Protein AF-A0A2M8IT74-F1 (afdb_monomer)

Solvent-accessible surface area (backbone atoms only — not comparable to full-atom values): 8513 Å² total; per-residue (Å²): 138,69,64,46,80,42,55,35,84,92,38,85,61,32,10,36,32,32,41,42,32,54,56,82,72,62,71,84,62,51,35,42,40,29,45,29,37,65,81,80,70,25,14,42,37,83,72,78,50,96,88,43,73,73,71,26,45,36,84,62,87,36,73,45,70,81,30,58,55,42,78,56,98,72,26,34,31,34,67,47,45,48,81,54,40,52,76,59,55,70,61,38,51,30,36,41,28,48,68,87,46,76,35,79,39,65,38,56,77,79,52,44,40,41,67,68,74,76,68,91,78,81,80,77,80,78,79,74,81,74,82,79,79,80,79,81,80,84,79,86,132

Organism: NCBI:txid2029104

Structure (mmCIF, N/CA/C/O backbone):
data_AF-A0A2M8IT74-F1
#
_entry.id   AF-A0A2M8IT74-F1
#
loop_
_atom_site.group_PDB
_atom_site.id
_atom_site.type_symbol
_atom_site.label_atom_id
_atom_site.label_alt_id
_atom_site.label_comp_id
_atom_site.label_asym_id
_atom_site.label_entity_id
_atom_site.label_seq_id
_atom_site.pdbx_PDB_ins_code
_atom_site.Cartn_x
_atom_site.Cartn_y
_atom_site.Cartn_z
_atom_site.occupancy
_atom_site.B_iso_or_equiv
_atom_site.auth_seq_id
_atom_site.auth_comp_id
_atom_site.auth_asym_id
_atom_site.auth_atom_id
_atom_site.pdbx_PDB_model_num
ATOM 1 N N . MET A 1 1 ? -3.496 -6.102 15.704 1.00 64.31 1 MET A N 1
ATOM 2 C CA . MET A 1 1 ? -4.291 -5.617 14.559 1.00 64.31 1 MET A CA 1
ATOM 3 C C . MET A 1 1 ? -3.408 -5.754 13.342 1.00 64.31 1 MET A C 1
ATOM 5 O O . MET A 1 1 ? -2.280 -5.276 13.395 1.00 64.31 1 MET A O 1
ATOM 9 N N . THR A 1 2 ? -3.867 -6.474 12.328 1.00 87.44 2 THR A N 1
ATOM 10 C CA . THR A 1 2 ? -3.060 -6.839 11.159 1.00 87.44 2 THR A CA 1
ATOM 11 C C . THR A 1 2 ? -3.677 -6.185 9.935 1.00 87.44 2 THR A C 1
ATOM 13 O O . THR A 1 2 ? -4.900 -6.126 9.848 1.00 87.44 2 THR A O 1
ATOM 16 N N . LEU A 1 3 ? -2.837 -5.677 9.039 1.00 94.50 3 LEU A N 1
ATOM 17 C CA . LEU A 1 3 ? -3.243 -5.225 7.715 1.00 94.50 3 LEU A CA 1
ATOM 18 C C . LEU A 1 3 ? -2.949 -6.359 6.735 1.00 94.50 3 LEU A C 1
ATOM 20 O O . LEU A 1 3 ? -1.832 -6.882 6.743 1.00 94.50 3 LEU A O 1
ATOM 24 N N . VAL A 1 4 ? -3.936 -6.739 5.929 1.00 96.44 4 VAL A N 1
ATOM 25 C CA . VAL A 1 4 ? -3.780 -7.761 4.885 1.00 96.44 4 VAL A CA 1
ATOM 26 C C . VAL A 1 4 ? -3.806 -7.071 3.526 1.00 96.44 4 VAL A C 1
ATOM 28 O O . VAL A 1 4 ? -4.525 -6.092 3.333 1.00 96.44 4 VAL A O 1
ATOM 31 N N . VAL A 1 5 ? -2.965 -7.527 2.600 1.00 97.44 5 VAL A N 1
ATOM 32 C CA . VAL A 1 5 ? -2.881 -6.978 1.244 1.00 97.44 5 VAL A CA 1
ATOM 33 C C . VAL A 1 5 ? -3.415 -8.024 0.275 1.00 97.44 5 VAL A C 1
ATOM 35 O O . VAL A 1 5 ? -2.994 -9.175 0.335 1.00 97.44 5 VAL A O 1
ATOM 38 N N . HIS A 1 6 ? -4.319 -7.615 -0.613 1.00 96.62 6 HIS A N 1
ATOM 39 C CA . HIS A 1 6 ? -4.918 -8.472 -1.635 1.00 96.62 6 HIS A CA 1
ATOM 40 C C . HIS A 1 6 ? -4.687 -7.887 -3.029 1.00 96.62 6 HIS A C 1
ATOM 42 O O . HIS A 1 6 ? -4.777 -6.665 -3.189 1.00 96.62 6 HIS A O 1
ATOM 48 N N . PRO A 1 7 ? -4.454 -8.710 -4.062 1.00 95.44 7 PRO A N 1
ATOM 49 C CA . PRO A 1 7 ? -4.455 -8.228 -5.437 1.00 95.44 7 PRO A CA 1
ATOM 50 C C . PRO A 1 7 ? -5.856 -7.768 -5.846 1.00 95.44 7 PRO A C 1
ATOM 52 O O . PRO A 1 7 ? -6.864 -8.280 -5.358 1.00 95.44 7 PRO A O 1
ATOM 55 N N . ASP A 1 8 ? -5.935 -6.807 -6.766 1.00 94.31 8 ASP A N 1
ATOM 56 C CA . ASP A 1 8 ? -7.213 -6.429 -7.367 1.00 94.31 8 ASP A CA 1
ATOM 57 C C . ASP A 1 8 ? -7.565 -7.370 -8.539 1.00 94.31 8 ASP A C 1
ATOM 59 O O . ASP A 1 8 ? -6.933 -7.288 -9.598 1.00 94.31 8 ASP A O 1
ATOM 63 N N . PRO A 1 9 ? -8.595 -8.231 -8.415 1.00 90.50 9 PRO A N 1
ATOM 64 C CA . PRO A 1 9 ? -8.969 -9.171 -9.471 1.00 90.50 9 PRO A CA 1
ATOM 65 C C . PRO A 1 9 ? -9.507 -8.486 -10.736 1.00 90.50 9 PRO A C 1
ATOM 67 O O . PRO A 1 9 ? -9.557 -9.117 -11.791 1.00 90.50 9 PRO A O 1
ATOM 70 N N . GLN A 1 10 ? -9.923 -7.215 -10.657 1.00 91.50 10 GLN A N 1
ATOM 71 C CA . GLN A 1 10 ? -10.345 -6.441 -11.829 1.00 91.50 10 GLN A CA 1
ATOM 72 C C . GLN A 1 10 ? -9.157 -5.942 -12.662 1.00 91.50 10 GLN A C 1
ATOM 74 O O . GLN A 1 10 ? -9.341 -5.510 -13.798 1.00 91.50 10 GLN A O 1
ATOM 79 N N . GLU A 1 11 ? -7.937 -6.024 -12.128 1.00 89.06 11 GLU A N 1
ATOM 80 C CA . GLU A 1 11 ? -6.714 -5.538 -12.764 1.00 89.06 11 GLU A CA 1
ATOM 81 C C . GLU A 1 11 ? -5.695 -6.681 -12.902 1.00 89.06 11 GLU A C 1
ATOM 83 O O . GLU A 1 11 ? -4.628 -6.646 -12.287 1.00 89.06 11 GLU A O 1
ATOM 88 N N . PRO A 1 12 ? -5.964 -7.692 -13.753 1.00 85.25 12 PRO A N 1
ATOM 89 C CA . PRO A 1 12 ? -5.092 -8.864 -13.903 1.00 85.25 12 PRO A CA 1
ATOM 90 C C . PRO A 1 12 ? -3.700 -8.521 -14.454 1.00 85.25 12 PRO A C 1
ATOM 92 O O . PRO A 1 12 ? -2.773 -9.317 -14.350 1.00 85.25 12 PRO A O 1
ATOM 95 N N . ALA A 1 13 ? -3.538 -7.333 -15.045 1.00 85.94 13 ALA A N 1
ATOM 96 C CA . ALA A 1 13 ? -2.245 -6.808 -15.477 1.00 85.94 13 ALA A CA 1
ATOM 97 C C . ALA A 1 13 ? -1.398 -6.232 -14.321 1.00 85.94 13 ALA A C 1
ATOM 99 O O . ALA A 1 13 ? -0.273 -5.793 -14.565 1.00 85.94 13 ALA A O 1
ATOM 100 N N . GLY A 1 14 ? -1.934 -6.191 -13.097 1.00 90.50 14 GLY A N 1
ATOM 101 C CA . GLY A 1 14 ? -1.273 -5.695 -11.896 1.00 90.50 14 GLY A CA 1
ATOM 102 C C . GLY A 1 14 ? -1.364 -4.179 -11.685 1.00 90.50 14 GLY A C 1
ATOM 103 O O . GLY A 1 14 ? -1.984 -3.414 -12.445 1.00 90.50 14 GLY A O 1
ATOM 104 N N . GLY A 1 15 ? -0.693 -3.734 -10.624 1.00 91.38 15 GLY A N 1
ATOM 105 C CA . GLY A 1 15 ? -0.588 -2.330 -10.223 1.00 91.38 15 GLY A CA 1
ATOM 106 C C . GLY A 1 15 ? -1.720 -1.826 -9.341 1.00 91.38 15 GLY A C 1
ATOM 107 O O . GLY A 1 15 ? -1.739 -0.645 -9.032 1.00 91.38 15 GLY A O 1
ATOM 108 N N . PHE A 1 16 ? -2.654 -2.677 -8.939 1.00 95.75 16 PHE A N 1
ATOM 109 C CA . PHE A 1 16 ? -3.697 -2.318 -7.987 1.00 95.75 16 PHE A CA 1
ATOM 110 C C . PHE A 1 16 ? -3.793 -3.391 -6.915 1.00 95.75 16 PHE A C 1
ATOM 112 O O . PHE A 1 16 ? -3.605 -4.577 -7.190 1.00 95.75 16 PHE A O 1
ATOM 119 N N . ALA A 1 17 ? -4.077 -2.952 -5.697 1.00 97.12 17 ALA A N 1
ATOM 120 C CA . ALA A 1 17 ? -4.227 -3.825 -4.549 1.00 97.12 17 ALA A CA 1
ATOM 121 C C . ALA A 1 17 ? -5.269 -3.255 -3.593 1.00 97.12 17 ALA A C 1
ATOM 123 O O . ALA A 1 17 ? -5.555 -2.053 -3.598 1.00 97.12 17 ALA A O 1
ATOM 124 N N . PHE A 1 18 ? -5.804 -4.116 -2.744 1.00 97.44 18 PHE A N 1
ATOM 125 C CA . PHE A 1 18 ? -6.618 -3.732 -1.612 1.00 97.44 18 PHE A CA 1
ATOM 126 C C . PHE A 1 18 ? -5.852 -3.922 -0.309 1.00 97.44 18 PHE A C 1
ATOM 128 O O . PHE A 1 18 ? -5.171 -4.925 -0.118 1.00 97.44 18 PHE A O 1
ATOM 135 N N . LEU A 1 19 ? -6.000 -2.956 0.590 1.00 97.44 19 LEU A N 1
ATOM 136 C CA . LEU A 1 19 ? -5.602 -3.061 1.986 1.00 97.44 19 LEU A CA 1
ATOM 137 C C . LEU A 1 19 ? -6.860 -3.385 2.791 1.00 97.44 19 LEU A C 1
ATOM 139 O O . LEU A 1 19 ? -7.770 -2.557 2.838 1.00 97.44 19 LEU A O 1
ATOM 143 N N . GLU A 1 20 ? -6.909 -4.567 3.392 1.00 97.00 20 GLU A N 1
ATOM 144 C CA . GLU A 1 20 ? -7.964 -4.990 4.312 1.00 97.00 20 GLU A CA 1
ATOM 145 C C . GLU A 1 20 ? -7.540 -4.660 5.749 1.00 97.00 20 GLU A C 1
ATOM 147 O O . GLU A 1 20 ? -6.455 -5.042 6.209 1.00 97.00 20 GLU A O 1
ATOM 152 N N . LEU A 1 21 ? -8.407 -3.942 6.461 1.00 95.75 21 LEU A N 1
ATOM 153 C CA . LEU A 1 21 ? -8.276 -3.634 7.878 1.00 95.75 21 LEU A CA 1
ATOM 154 C C . LEU A 1 21 ? -9.507 -4.145 8.647 1.00 95.75 21 LEU A C 1
ATOM 156 O O . LEU A 1 21 ? -10.606 -4.168 8.091 1.00 95.75 21 LEU A O 1
ATOM 160 N N . PRO A 1 22 ? -9.366 -4.502 9.939 1.00 93.44 22 PRO A N 1
ATOM 161 C CA . PRO A 1 22 ? -10.505 -4.882 10.776 1.00 93.44 22 PRO A CA 1
ATOM 162 C C . PRO A 1 22 ? -11.612 -3.819 10.792 1.00 93.44 22 PRO A C 1
ATOM 164 O O . PRO A 1 22 ? -11.301 -2.628 10.719 1.00 93.44 22 PRO A O 1
ATOM 167 N N . ASP A 1 23 ? -12.873 -4.231 10.961 1.00 91.81 23 ASP A N 1
ATOM 168 C CA . ASP A 1 23 ? -14.020 -3.314 11.072 1.00 91.81 23 ASP A CA 1
ATOM 169 C C . ASP A 1 23 ? -13.763 -2.150 12.040 1.00 91.81 23 ASP A C 1
ATOM 171 O O . ASP A 1 23 ? -13.261 -2.340 13.155 1.00 91.81 23 ASP A O 1
ATOM 175 N N . GLY A 1 24 ? -14.116 -0.939 11.612 1.00 90.19 24 GLY A N 1
ATOM 176 C CA . GLY A 1 24 ? -13.996 0.266 12.429 1.00 90.19 24 GLY A CA 1
ATOM 177 C C . GLY A 1 24 ? -12.559 0.753 12.634 1.00 90.19 24 GLY A C 1
ATOM 178 O O . GLY A 1 24 ? -12.335 1.637 13.466 1.00 90.19 24 GLY A O 1
ATOM 179 N N . SER A 1 25 ? -11.587 0.219 11.886 1.00 92.00 25 SER A N 1
ATOM 180 C CA . SER A 1 25 ? -10.208 0.720 11.894 1.00 92.00 25 SER A CA 1
ATOM 181 C C . SER A 1 25 ? -10.103 2.111 11.272 1.00 92.00 25 SER A C 1
ATOM 183 O O . SER A 1 25 ? -9.226 2.883 11.662 1.00 92.00 25 SER A O 1
ATOM 185 N N . LEU A 1 26 ? -10.979 2.445 10.317 1.00 93.25 26 LEU A N 1
ATOM 186 C CA . LEU A 1 26 ? -10.944 3.708 9.586 1.00 93.25 26 LEU A CA 1
ATOM 187 C C . LEU A 1 26 ? -12.207 4.550 9.803 1.00 93.25 26 LEU A C 1
ATOM 189 O O . LEU A 1 26 ? -13.346 4.090 9.700 1.00 93.25 26 LEU A O 1
ATOM 193 N N . GLN A 1 27 ? -11.990 5.844 10.042 1.00 91.50 27 GLN A N 1
ATOM 194 C CA . GLN A 1 27 ? -13.049 6.833 10.240 1.00 91.50 27 GLN A CA 1
ATOM 195 C C . GLN A 1 27 ? -13.340 7.604 8.944 1.00 91.50 27 GLN A C 1
ATOM 197 O O . GLN A 1 27 ? -12.440 7.862 8.148 1.00 91.50 27 GLN A O 1
ATOM 202 N N . GLY A 1 28 ? -14.597 8.016 8.750 1.00 92.56 28 GLY A N 1
ATOM 203 C CA . GLY A 1 28 ? -15.022 8.812 7.590 1.00 92.56 28 GLY A CA 1
ATOM 204 C C . GLY A 1 28 ? -15.165 8.008 6.292 1.00 92.56 28 GLY A C 1
ATOM 205 O O . GLY A 1 28 ? -15.304 6.787 6.319 1.00 92.56 28 GLY A O 1
ATOM 206 N N 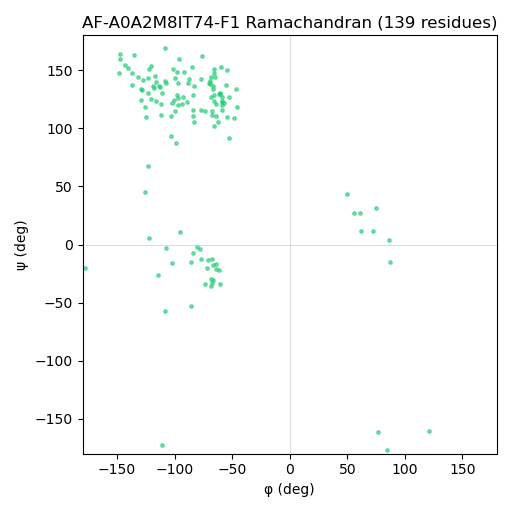. ASP A 1 29 ? -15.168 8.694 5.148 1.00 94.94 29 ASP A N 1
ATOM 207 C CA . ASP A 1 29 ? -15.366 8.077 3.821 1.00 94.94 29 ASP A CA 1
ATOM 208 C C . ASP A 1 29 ? -14.067 7.901 3.027 1.00 94.94 29 ASP A C 1
ATOM 210 O O . ASP A 1 29 ? -14.019 7.160 2.041 1.00 94.94 29 ASP A O 1
ATOM 214 N N . THR A 1 30 ? -13.007 8.592 3.447 1.00 97.38 30 THR A N 1
ATOM 215 C CA . THR A 1 30 ? -11.712 8.587 2.772 1.00 97.38 30 THR A CA 1
ATOM 216 C C . THR A 1 30 ? -10.552 8.569 3.755 1.00 97.38 30 THR A C 1
ATOM 218 O O . THR A 1 30 ? -10.655 9.141 4.836 1.00 97.38 30 THR A O 1
ATOM 221 N N . THR A 1 31 ? -9.423 7.999 3.342 1.00 97.25 31 THR A N 1
ATOM 222 C CA . THR A 1 31 ? -8.185 7.929 4.127 1.00 97.25 31 THR A CA 1
ATOM 223 C C . THR A 1 31 ? -6.959 8.277 3.285 1.00 97.25 31 THR A C 1
ATOM 225 O O . THR A 1 31 ? -6.999 8.226 2.057 1.00 97.25 31 THR A O 1
ATOM 228 N N . THR A 1 32 ? -5.846 8.587 3.943 1.00 97.81 32 THR A N 1
ATOM 229 C CA . THR A 1 32 ? -4.518 8.606 3.324 1.00 97.81 32 THR A CA 1
ATOM 230 C C . THR A 1 32 ? -3.773 7.295 3.563 1.00 97.81 32 THR A C 1
ATOM 232 O O . THR A 1 32 ? -4.103 6.535 4.484 1.00 97.81 32 THR A O 1
ATOM 235 N N . VAL A 1 33 ? -2.777 7.035 2.714 1.00 98.06 33 VAL A N 1
ATOM 236 C CA . VAL A 1 33 ? -1.841 5.909 2.825 1.00 98.06 33 VAL A CA 1
ATOM 237 C C . VAL A 1 33 ? -0.411 6.434 2.719 1.00 98.06 33 VAL A C 1
ATOM 239 O O . VAL A 1 33 ? -0.111 7.207 1.819 1.00 98.06 33 VAL A O 1
ATOM 242 N N . ALA A 1 34 ? 0.491 6.005 3.595 1.00 97.88 34 ALA A N 1
ATOM 243 C CA . ALA A 1 34 ? 1.925 6.264 3.475 1.00 97.88 34 ALA A CA 1
ATOM 244 C C . ALA A 1 34 ? 2.700 4.949 3.570 1.00 97.88 34 ALA A C 1
ATOM 246 O O . ALA A 1 34 ? 2.349 4.080 4.366 1.00 97.88 34 ALA A O 1
ATOM 247 N N . VAL A 1 35 ? 3.759 4.800 2.776 1.00 97.56 35 VAL A N 1
ATOM 248 C CA . VAL A 1 35 ? 4.549 3.563 2.709 1.00 97.56 35 VAL A CA 1
ATOM 249 C C . VAL A 1 35 ? 5.988 3.861 3.091 1.00 97.56 35 VAL A C 1
ATOM 251 O O . VAL A 1 35 ? 6.615 4.741 2.507 1.00 97.56 35 VAL A O 1
ATOM 254 N N . PHE A 1 36 ? 6.500 3.127 4.070 1.00 97.62 36 PHE A N 1
ATOM 255 C CA . PHE A 1 36 ? 7.882 3.194 4.520 1.00 97.62 36 PHE A CA 1
ATOM 256 C C . PHE A 1 36 ? 8.567 1.855 4.256 1.00 97.62 36 PHE A C 1
ATOM 258 O O . PHE A 1 36 ? 8.098 0.818 4.725 1.00 97.62 36 PHE A O 1
ATOM 265 N N . ASP A 1 37 ? 9.667 1.884 3.514 1.00 96.12 37 ASP A N 1
ATOM 266 C CA . ASP A 1 37 ? 10.561 0.746 3.332 1.00 96.12 37 ASP A CA 1
ATOM 267 C C . ASP A 1 37 ? 11.360 0.538 4.621 1.00 96.12 37 ASP A C 1
ATOM 269 O O . ASP A 1 37 ? 12.143 1.400 5.028 1.00 96.12 37 ASP A O 1
ATOM 273 N N . ALA A 1 38 ? 11.134 -0.597 5.286 1.00 94.88 38 ALA A N 1
ATOM 274 C CA . ALA A 1 38 ? 11.783 -0.897 6.554 1.00 94.88 38 ALA A CA 1
ATOM 275 C C . ALA A 1 38 ? 13.273 -1.230 6.387 1.00 94.88 38 ALA A C 1
ATOM 277 O O . ALA A 1 38 ? 14.010 -1.147 7.366 1.00 94.88 38 ALA A O 1
ATOM 278 N N . TYR A 1 39 ? 13.709 -1.612 5.182 1.00 91.62 39 TYR A N 1
ATOM 279 C CA . TYR A 1 39 ? 15.106 -1.921 4.895 1.00 91.62 39 TYR A CA 1
ATOM 280 C C . TYR A 1 39 ? 15.896 -0.663 4.527 1.00 91.62 39 TYR A C 1
ATOM 282 O O . TYR A 1 39 ? 16.921 -0.378 5.139 1.00 91.62 39 TYR A O 1
ATOM 290 N N . GLY A 1 40 ? 15.414 0.105 3.548 1.00 91.25 40 GLY A N 1
ATOM 291 C CA . GLY A 1 40 ? 16.056 1.342 3.101 1.00 91.25 40 GLY A CA 1
ATOM 292 C C . GLY A 1 40 ? 15.779 2.564 3.980 1.00 91.25 40 GLY A C 1
ATOM 293 O O . GLY A 1 40 ? 16.270 3.646 3.666 1.00 91.25 40 GLY A O 1
ATOM 294 N N . GLU A 1 41 ? 14.969 2.412 5.031 1.00 95.56 41 GLU A N 1
ATOM 295 C CA . GLU A 1 41 ? 14.563 3.457 5.983 1.00 95.56 41 GLU A CA 1
ATOM 296 C C . GLU A 1 41 ? 14.051 4.742 5.313 1.00 95.56 41 GLU A C 1
ATOM 298 O O . GLU A 1 41 ? 14.374 5.869 5.698 1.00 95.56 41 GLU A O 1
ATOM 303 N N . ARG A 1 42 ? 13.231 4.566 4.277 1.00 95.88 42 ARG A N 1
ATOM 304 C CA . ARG A 1 42 ? 12.804 5.635 3.371 1.00 95.88 42 ARG A CA 1
ATOM 305 C C . ARG A 1 42 ? 11.322 5.543 3.054 1.00 95.88 42 ARG A C 1
ATOM 307 O O . ARG A 1 42 ? 10.738 4.465 2.990 1.00 95.88 42 ARG A O 1
ATOM 314 N N . TRP A 1 43 ? 10.702 6.695 2.854 1.00 96.75 43 TRP A N 1
ATOM 315 C CA . TRP A 1 43 ? 9.302 6.815 2.479 1.00 96.75 43 TRP A CA 1
ATOM 316 C C . TRP A 1 43 ? 9.147 6.783 0.971 1.00 96.75 43 TRP A C 1
ATOM 318 O O . TRP A 1 43 ? 9.912 7.417 0.243 1.00 96.75 43 TRP A O 1
ATOM 328 N N . LEU A 1 44 ? 8.128 6.075 0.502 1.00 94.50 44 LEU A N 1
ATOM 329 C CA . LEU A 1 44 ? 7.730 6.141 -0.890 1.00 94.50 44 LEU A CA 1
ATOM 330 C C . LEU A 1 44 ? 7.181 7.537 -1.172 1.00 94.50 44 LEU A C 1
ATOM 332 O O . LEU A 1 44 ? 6.358 8.049 -0.415 1.00 94.50 44 LEU A O 1
ATOM 336 N N . ARG A 1 45 ? 7.616 8.142 -2.273 1.00 92.56 45 ARG A N 1
ATOM 337 C CA . ARG A 1 45 ? 7.155 9.461 -2.711 1.00 92.56 45 ARG A CA 1
ATOM 338 C C . ARG A 1 45 ? 6.257 9.362 -3.934 1.00 92.56 45 ARG A C 1
ATOM 340 O O . ARG A 1 45 ? 6.224 8.342 -4.619 1.00 92.56 45 ARG A O 1
ATOM 347 N N . GLN A 1 46 ? 5.602 10.467 -4.281 1.00 86.19 46 GLN A N 1
ATOM 348 C CA . GLN A 1 46 ? 4.948 10.587 -5.581 1.00 86.19 46 GLN A CA 1
ATOM 349 C C . GLN A 1 46 ? 5.968 10.405 -6.710 1.00 86.19 46 GLN A C 1
ATOM 351 O O . GLN A 1 46 ? 6.921 11.173 -6.795 1.00 86.19 46 GLN A O 1
ATOM 356 N N . ALA A 1 47 ? 5.762 9.407 -7.570 1.00 75.75 47 ALA A N 1
ATOM 357 C CA . ALA A 1 47 ? 6.736 9.030 -8.589 1.00 75.75 47 ALA A CA 1
ATOM 358 C C . ALA A 1 47 ? 7.193 10.219 -9.455 1.00 75.75 47 ALA A C 1
ATOM 360 O O . ALA A 1 47 ? 6.368 10.910 -10.055 1.00 75.75 47 ALA A O 1
ATOM 361 N N . VAL A 1 48 ? 8.511 10.426 -9.548 1.00 67.38 48 VAL A N 1
ATOM 362 C CA . VAL A 1 48 ? 9.111 11.559 -10.286 1.00 67.38 48 VAL A CA 1
ATOM 363 C C . VAL A 1 48 ? 9.912 11.090 -11.499 1.00 67.38 48 VAL A C 1
ATOM 365 O O . VAL A 1 48 ? 10.009 11.809 -12.492 1.00 67.38 48 VAL A O 1
ATOM 368 N N . ALA A 1 49 ? 10.427 9.858 -11.470 1.00 61.91 49 ALA A N 1
ATOM 369 C CA . ALA A 1 49 ? 11.156 9.255 -12.579 1.00 61.91 49 ALA A CA 1
ATOM 370 C C . ALA A 1 49 ? 10.500 7.939 -13.008 1.00 61.91 49 ALA A C 1
ATOM 372 O O . ALA A 1 49 ? 10.234 7.056 -12.193 1.00 61.91 49 ALA A O 1
ATOM 373 N N . ARG A 1 50 ? 10.258 7.787 -14.318 1.00 61.88 50 ARG A N 1
ATOM 374 C CA . ARG A 1 50 ? 9.623 6.576 -14.860 1.00 61.88 50 ARG A CA 1
ATOM 375 C C . ARG A 1 50 ? 10.501 5.334 -14.714 1.00 61.88 50 ARG A C 1
ATOM 377 O O . ARG A 1 50 ? 9.945 4.254 -14.576 1.00 61.88 50 ARG A O 1
ATOM 384 N N . ASN A 1 51 ? 11.828 5.451 -14.732 1.00 64.19 51 ASN A N 1
ATOM 385 C CA . ASN A 1 51 ? 12.723 4.294 -14.901 1.00 64.19 51 ASN A CA 1
ATOM 386 C C . ASN A 1 51 ? 13.731 4.081 -13.768 1.00 64.19 51 ASN A C 1
ATOM 388 O O . ASN A 1 51 ? 14.554 3.181 -13.875 1.00 64.19 51 ASN A O 1
ATOM 392 N N . ASP A 1 52 ? 13.649 4.858 -12.691 1.00 69.94 52 ASP A N 1
ATOM 393 C CA . ASP A 1 52 ? 14.545 4.712 -11.547 1.00 69.94 52 ASP A CA 1
ATOM 394 C C . ASP A 1 52 ? 13.713 4.529 -10.275 1.00 69.94 52 ASP A C 1
ATOM 396 O O . ASP A 1 52 ? 12.999 5.442 -9.852 1.00 69.94 52 ASP A O 1
ATOM 400 N N . ARG A 1 53 ? 13.743 3.309 -9.724 1.00 68.44 53 ARG A N 1
ATOM 401 C CA . ARG A 1 53 ? 12.998 2.958 -8.509 1.00 68.44 53 ARG A CA 1
ATOM 402 C C . ARG A 1 53 ? 13.563 3.675 -7.290 1.00 68.44 53 ARG A C 1
ATOM 404 O O . ARG A 1 53 ? 12.778 4.090 -6.444 1.00 68.44 53 ARG A O 1
ATOM 411 N N . ASP A 1 54 ? 14.879 3.866 -7.213 1.00 74.88 54 ASP A N 1
ATOM 412 C CA . ASP A 1 54 ? 15.524 4.500 -6.063 1.00 74.88 54 ASP A CA 1
ATOM 413 C C . ASP A 1 54 ? 15.153 5.979 -5.951 1.00 74.88 54 ASP A C 1
ATOM 415 O O . ASP A 1 54 ? 14.957 6.482 -4.845 1.00 74.88 54 ASP A O 1
ATOM 419 N N . LEU A 1 55 ? 14.939 6.657 -7.084 1.00 81.12 55 LEU A N 1
ATOM 420 C CA . LEU A 1 55 ? 14.464 8.046 -7.106 1.00 81.12 55 LEU A CA 1
ATOM 421 C C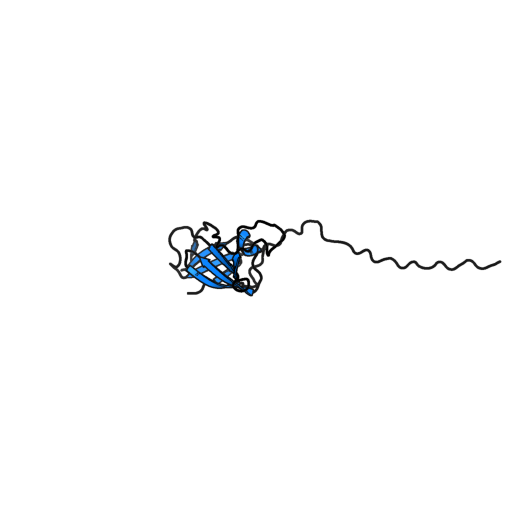 . LEU A 1 55 ? 13.030 8.231 -6.594 1.00 81.12 55 LEU A C 1
ATOM 423 O O . LEU A 1 55 ? 12.620 9.376 -6.375 1.00 81.12 55 LEU A O 1
ATOM 427 N N . ASN A 1 56 ? 12.269 7.147 -6.416 1.00 87.25 56 ASN A N 1
ATOM 428 C CA . ASN A 1 56 ? 10.907 7.182 -5.882 1.00 87.25 56 ASN A CA 1
ATOM 429 C C . ASN A 1 56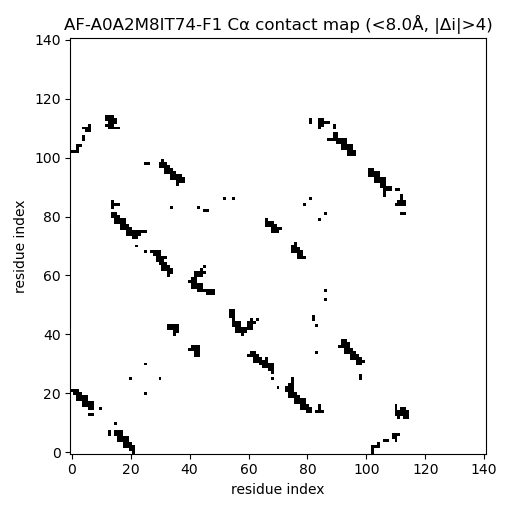 ? 10.847 6.934 -4.368 1.00 87.25 56 ASN A C 1
ATOM 431 O O . ASN A 1 56 ? 9.760 6.836 -3.800 1.00 87.25 56 ASN A O 1
ATOM 435 N N . TRP A 1 57 ? 11.998 6.936 -3.701 1.00 92.12 57 TRP A N 1
ATOM 436 C CA . TRP A 1 57 ? 12.090 6.905 -2.251 1.00 92.12 57 TRP A CA 1
ATOM 437 C C . TRP A 1 57 ? 12.753 8.177 -1.714 1.00 92.12 57 TRP A C 1
ATOM 439 O O . TRP A 1 57 ? 13.641 8.746 -2.345 1.00 92.12 57 TRP A O 1
ATOM 449 N N . GLN A 1 58 ? 12.307 8.650 -0.552 1.00 94.06 58 GLN A N 1
ATOM 450 C CA . GLN A 1 58 ? 12.777 9.895 0.057 1.00 94.06 58 GLN A CA 1
ATOM 451 C C . GLN A 1 58 ? 12.768 9.830 1.590 1.00 94.06 58 GLN A C 1
ATOM 453 O O . GLN A 1 58 ? 12.110 8.984 2.190 1.00 94.06 58 GLN A O 1
ATOM 458 N N . THR A 1 59 ? 13.464 10.759 2.242 1.00 94.31 59 THR A N 1
ATOM 459 C CA . THR A 1 59 ? 13.533 10.828 3.712 1.00 94.31 59 THR A CA 1
ATOM 460 C C . THR A 1 59 ? 12.241 11.349 4.345 1.00 94.31 59 THR A C 1
ATOM 462 O O . THR A 1 59 ? 11.873 10.942 5.444 1.00 94.31 59 THR A O 1
ATOM 465 N N . GLU A 1 60 ? 11.546 12.264 3.671 1.00 95.12 60 GLU A N 1
ATOM 466 C CA . GLU A 1 60 ? 10.338 12.903 4.196 1.00 95.12 60 GLU A CA 1
ATOM 467 C C . GLU A 1 60 ? 9.099 12.037 3.962 1.00 95.12 60 GLU A C 1
ATOM 469 O O . GLU A 1 60 ? 8.881 11.520 2.866 1.00 95.12 60 GLU A O 1
ATOM 474 N N . ARG A 1 61 ? 8.239 11.915 4.976 1.00 95.81 61 ARG A N 1
ATOM 475 C CA . ARG A 1 61 ? 6.978 11.181 4.842 1.00 95.81 61 ARG A CA 1
ATOM 476 C C . ARG A 1 61 ? 6.098 11.810 3.766 1.00 95.81 61 ARG A C 1
ATOM 478 O O . ARG A 1 61 ? 5.832 13.008 3.803 1.00 95.81 61 ARG A O 1
ATOM 485 N N . PHE A 1 62 ? 5.604 10.977 2.858 1.00 95.94 62 PHE A N 1
ATOM 486 C CA . PHE A 1 62 ? 4.626 11.362 1.850 1.00 95.94 62 PHE A CA 1
ATOM 487 C C . PHE A 1 62 ? 3.342 10.555 2.032 1.00 95.94 62 PHE A C 1
ATOM 489 O O . PHE A 1 62 ? 3.383 9.349 2.283 1.00 95.94 62 PHE A O 1
ATOM 496 N N . GLU A 1 63 ? 2.204 11.235 1.925 1.00 96.38 63 GLU A N 1
ATOM 497 C CA . GLU A 1 63 ? 0.882 10.635 2.067 1.00 96.38 63 GLU A CA 1
ATOM 498 C C . GLU A 1 63 ? 0.163 10.646 0.719 1.00 96.38 63 GLU A C 1
ATOM 500 O O . GLU A 1 63 ? -0.068 11.695 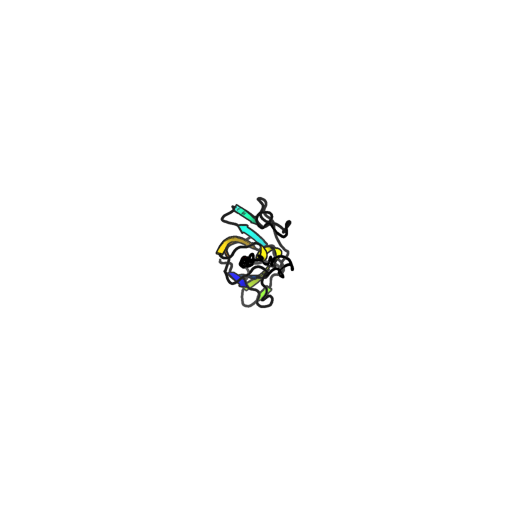0.120 1.00 96.38 63 GLU A O 1
ATOM 505 N N . PHE A 1 64 ? -0.194 9.459 0.248 1.00 96.50 64 PHE A N 1
ATOM 506 C CA . PHE A 1 64 ? -1.015 9.239 -0.928 1.00 96.50 64 PHE A CA 1
ATOM 507 C C . PHE A 1 64 ? -2.503 9.308 -0.572 1.00 96.50 64 PHE A C 1
ATOM 509 O O . PHE A 1 64 ? -2.909 8.978 0.547 1.00 96.50 64 PHE A O 1
ATOM 516 N N . GLY A 1 65 ? -3.324 9.679 -1.554 1.00 93.56 65 GLY A N 1
ATOM 517 C CA . GLY A 1 65 ? -4.776 9.764 -1.431 1.00 93.56 65 GLY A CA 1
ATOM 518 C C . GLY A 1 65 ? -5.314 11.172 -1.717 1.00 93.56 65 GLY A C 1
ATOM 519 O O . GLY A 1 65 ? -4.630 11.973 -2.358 1.00 93.56 65 GLY A O 1
ATOM 520 N N . PRO A 1 66 ? -6.541 11.485 -1.263 1.00 96.06 66 PRO A N 1
ATOM 521 C CA . PRO A 1 66 ? -7.418 10.628 -0.458 1.00 96.06 66 PRO A CA 1
ATOM 522 C C . PRO A 1 66 ? -7.920 9.393 -1.228 1.00 96.06 66 PRO A C 1
ATOM 524 O O . PRO A 1 66 ? -8.346 9.497 -2.376 1.00 96.06 66 PRO A O 1
ATOM 527 N N . TYR A 1 67 ? -7.905 8.227 -0.583 1.00 97.44 67 TYR A N 1
ATOM 528 C CA . TYR A 1 67 ? -8.504 6.985 -1.079 1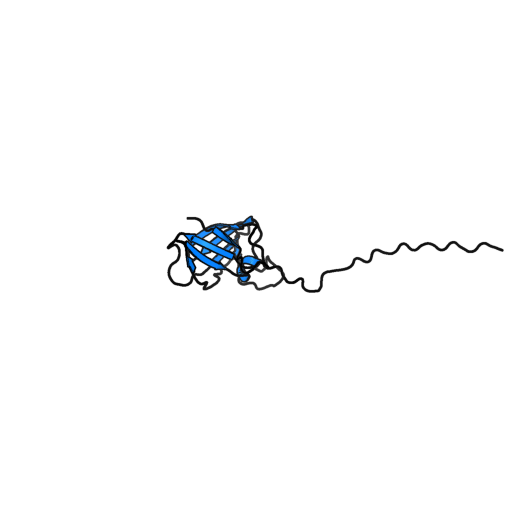.00 97.44 67 TYR A CA 1
ATOM 529 C C . TYR A 1 67 ? -9.862 6.755 -0.438 1.00 97.44 67 TYR A C 1
ATOM 531 O O . TYR A 1 67 ? -10.038 7.011 0.750 1.00 97.44 67 TYR A O 1
ATOM 539 N N . ARG A 1 68 ? -10.812 6.224 -1.206 1.00 97.31 68 ARG A N 1
ATOM 540 C CA . ARG A 1 68 ? -12.124 5.829 -0.690 1.00 97.31 68 ARG A CA 1
ATOM 541 C C . ARG A 1 68 ? -12.004 4.616 0.235 1.00 97.31 68 ARG A C 1
ATOM 543 O O . ARG A 1 68 ? -11.305 3.663 -0.100 1.00 97.31 68 ARG A O 1
ATOM 550 N N . ILE A 1 69 ? -12.736 4.655 1.345 1.00 97.12 69 ILE A N 1
ATOM 551 C CA . ILE A 1 69 ? -12.922 3.519 2.249 1.00 97.12 69 ILE A CA 1
ATOM 552 C C . ILE A 1 69 ? -14.150 2.735 1.777 1.00 97.12 69 ILE A C 1
ATOM 554 O O . ILE A 1 69 ? -15.249 3.285 1.659 1.00 97.12 69 ILE A O 1
ATOM 558 N N . TYR A 1 70 ? -13.966 1.452 1.491 1.00 95.94 70 TYR A N 1
ATOM 559 C CA . TYR A 1 70 ? -15.037 0.515 1.180 1.00 95.94 70 TYR A CA 1
ATOM 560 C C . TYR A 1 70 ? -15.322 -0.319 2.422 1.00 95.94 70 TYR A C 1
ATOM 562 O O . TYR A 1 70 ? -14.425 -0.949 2.965 1.00 95.94 70 TYR A O 1
ATOM 570 N N . ARG A 1 71 ? -16.570 -0.321 2.882 1.00 94.31 71 ARG A N 1
ATOM 571 C CA . ARG A 1 71 ? -16.990 -1.119 4.037 1.00 94.31 71 ARG A CA 1
ATOM 572 C C . ARG A 1 71 ? -17.750 -2.325 3.533 1.00 94.31 71 ARG A C 1
ATOM 574 O O . ARG A 1 71 ? -18.843 -2.164 2.988 1.00 94.31 71 ARG A O 1
ATOM 581 N N . HIS A 1 72 ? -17.172 -3.509 3.671 1.00 87.94 72 HIS A N 1
ATOM 582 C CA . HIS A 1 72 ? -17.841 -4.753 3.315 1.00 87.94 72 HIS A CA 1
ATOM 583 C C . HIS A 1 72 ? -17.383 -5.891 4.218 1.00 87.94 72 HIS A C 1
ATOM 585 O O . HIS A 1 72 ? -16.250 -5.907 4.684 1.00 87.94 72 HIS A O 1
ATOM 591 N N . GLU A 1 73 ? -18.295 -6.829 4.478 1.00 82.12 73 GLU A N 1
ATOM 592 C CA . GLU A 1 73 ? -18.001 -8.091 5.176 1.00 82.12 73 GLU A CA 1
ATOM 593 C C . GLU A 1 73 ? -17.345 -7.944 6.566 1.00 82.12 73 GLU A C 1
ATOM 595 O O . GLU A 1 73 ? -16.669 -8.852 7.033 1.00 82.12 73 GLU A O 1
ATOM 600 N N . GLY A 1 74 ? -17.583 -6.827 7.266 1.00 89.75 74 GLY A N 1
ATOM 601 C CA . GLY A 1 74 ? -16.987 -6.578 8.587 1.00 89.75 74 GLY A CA 1
ATOM 602 C C . GLY A 1 74 ? -15.503 -6.204 8.524 1.00 89.75 74 GLY A C 1
ATOM 603 O O . GLY A 1 74 ? -14.741 -6.538 9.431 1.00 89.75 74 GLY A O 1
ATOM 604 N N . ALA A 1 75 ? -15.092 -5.537 7.448 1.00 94.75 75 ALA A N 1
ATOM 605 C CA . ALA A 1 75 ? -13.759 -4.985 7.281 1.00 94.75 75 ALA A CA 1
ATOM 606 C C . ALA A 1 75 ? -13.802 -3.638 6.540 1.00 94.75 75 ALA A C 1
ATOM 608 O O . ALA A 1 75 ? -14.716 -3.349 5.756 1.00 94.75 75 ALA A O 1
ATOM 609 N N . ASP A 1 76 ? -12.782 -2.820 6.793 1.00 95.88 76 ASP A N 1
ATOM 610 C CA . ASP A 1 76 ? -12.515 -1.576 6.081 1.00 95.88 76 ASP A CA 1
ATOM 611 C C . ASP A 1 76 ? -11.472 -1.839 4.988 1.00 95.88 76 ASP A C 1
ATOM 613 O O . ASP A 1 76 ? -10.340 -2.233 5.266 1.00 95.88 76 ASP A O 1
ATOM 617 N N . TRP A 1 77 ? -11.841 -1.586 3.737 1.00 96.88 77 TRP A N 1
ATOM 618 C CA . TRP A 1 77 ? -11.022 -1.856 2.561 1.00 96.88 77 TRP A CA 1
ATOM 619 C C . TRP A 1 77 ? -10.587 -0.565 1.880 1.00 96.88 77 TRP A C 1
ATOM 621 O O . TRP A 1 77 ? -11.389 0.343 1.649 1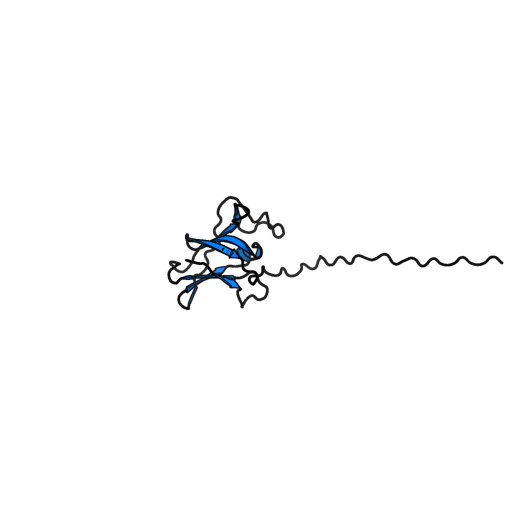.00 96.88 77 TRP A O 1
ATOM 631 N N . VAL A 1 78 ? -9.316 -0.492 1.495 1.00 97.38 78 VAL A N 1
ATOM 632 C CA . VAL A 1 78 ? -8.746 0.657 0.780 1.00 97.38 78 VAL A CA 1
ATOM 633 C C . VAL A 1 78 ? -8.081 0.175 -0.497 1.00 97.38 78 VAL A C 1
ATOM 635 O O . VAL A 1 78 ? -7.118 -0.583 -0.451 1.00 97.38 78 VAL A O 1
ATOM 638 N N . ARG A 1 79 ? -8.571 0.635 -1.650 1.00 97.50 79 ARG A N 1
ATOM 639 C CA . ARG A 1 79 ? -7.966 0.319 -2.950 1.00 97.50 79 ARG A CA 1
ATOM 640 C C . ARG A 1 79 ? -6.819 1.282 -3.247 1.00 97.50 79 ARG A C 1
ATOM 642 O O . ARG A 1 79 ? -7.072 2.470 -3.443 1.00 97.50 79 ARG A O 1
ATOM 649 N N . ILE A 1 80 ? -5.597 0.769 -3.329 1.00 97.06 80 ILE A N 1
ATOM 650 C CA . ILE A 1 80 ? -4.393 1.517 -3.714 1.00 97.06 80 ILE A CA 1
ATOM 651 C C . ILE A 1 80 ? -4.007 1.234 -5.166 1.00 97.06 80 ILE A C 1
ATOM 653 O O . ILE A 1 80 ? -4.301 0.164 -5.705 1.00 97.06 80 ILE A O 1
ATOM 657 N N . GLY A 1 81 ? -3.375 2.217 -5.806 1.00 94.88 81 GLY A N 1
ATOM 658 C CA . GLY A 1 81 ? -3.081 2.183 -7.231 1.00 94.88 81 GLY A CA 1
ATOM 659 C C . GLY A 1 81 ? -1.604 2.037 -7.603 1.00 94.88 81 GLY A C 1
ATOM 660 O O . GLY A 1 81 ? -0.735 1.845 -6.740 1.00 94.88 81 GLY A O 1
ATOM 661 N N . PRO A 1 82 ? -1.306 2.156 -8.913 1.00 92.50 82 PRO A N 1
ATOM 662 C CA . PRO A 1 82 ? 0.021 1.925 -9.473 1.00 92.50 82 PRO A CA 1
ATOM 663 C C . PRO A 1 82 ? 1.064 2.920 -8.964 1.00 92.50 82 PRO A C 1
ATOM 665 O O . PRO A 1 82 ? 2.258 2.643 -9.018 1.00 92.50 82 PRO A O 1
ATOM 668 N N . GLU A 1 83 ? 0.630 4.075 -8.463 1.00 91.75 83 GLU A N 1
ATOM 669 C CA . GLU A 1 83 ? 1.464 5.061 -7.783 1.00 91.75 83 GLU A CA 1
ATOM 670 C C . GLU A 1 83 ? 2.133 4.527 -6.511 1.00 91.75 83 GLU A C 1
ATOM 672 O O . GLU A 1 83 ? 3.162 5.069 -6.119 1.00 91.75 83 GLU A O 1
ATOM 677 N N . ILE A 1 84 ? 1.590 3.461 -5.914 1.00 94.25 84 ILE A N 1
ATOM 678 C CA . ILE A 1 84 ? 2.189 2.727 -4.797 1.00 94.25 84 ILE A CA 1
ATOM 679 C C . ILE A 1 84 ? 2.694 1.363 -5.275 1.00 94.25 84 ILE A C 1
ATOM 681 O O . ILE A 1 84 ? 3.882 1.064 -5.168 1.00 94.25 84 ILE A O 1
ATOM 685 N N . VAL A 1 85 ? 1.800 0.551 -5.849 1.00 94.38 85 VAL A N 1
ATOM 686 C CA . VAL A 1 85 ? 2.043 -0.877 -6.123 1.00 94.38 85 VAL A CA 1
ATOM 687 C C . VAL A 1 85 ? 3.220 -1.101 -7.077 1.00 94.38 85 VAL A C 1
ATOM 689 O O . VAL A 1 85 ? 3.971 -2.055 -6.915 1.00 94.38 85 VAL A O 1
ATOM 692 N N . ASN A 1 86 ? 3.447 -0.215 -8.054 1.00 91.56 86 ASN A N 1
ATOM 693 C CA . ASN A 1 86 ? 4.505 -0.424 -9.052 1.00 91.56 86 ASN A CA 1
ATOM 694 C C . ASN A 1 86 ? 5.934 -0.282 -8.510 1.00 91.56 86 ASN A C 1
ATOM 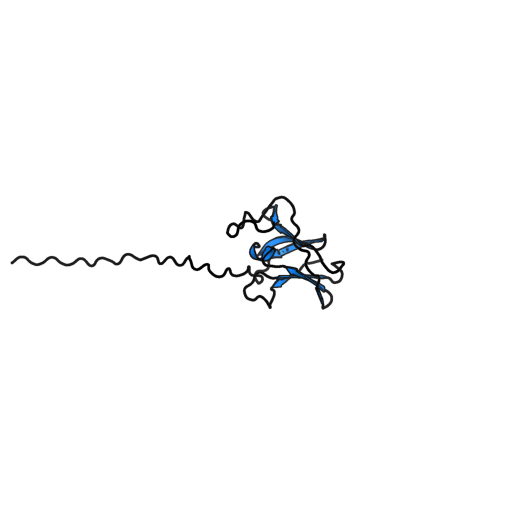696 O O . ASN A 1 86 ? 6.890 -0.614 -9.221 1.00 91.56 86 ASN A O 1
ATOM 700 N N . TRP A 1 87 ? 6.085 0.274 -7.311 1.00 90.88 87 TRP A N 1
ATOM 701 C CA . TRP A 1 87 ? 7.379 0.626 -6.729 1.00 90.88 87 TRP A CA 1
ATOM 702 C C . TRP A 1 87 ? 7.794 -0.292 -5.588 1.00 90.88 87 TRP A C 1
ATOM 704 O O . TRP A 1 87 ? 8.894 -0.137 -5.063 1.00 90.88 87 TRP A O 1
ATOM 714 N N . ILE A 1 88 ? 6.931 -1.234 -5.222 1.00 91.75 88 ILE A N 1
ATOM 715 C CA . ILE A 1 88 ? 7.176 -2.187 -4.152 1.00 91.75 88 ILE A CA 1
ATOM 716 C C . ILE A 1 88 ? 7.690 -3.493 -4.756 1.00 91.75 88 ILE A C 1
ATOM 718 O O . ILE A 1 88 ? 7.230 -3.932 -5.811 1.00 91.75 88 ILE A O 1
ATOM 722 N N . GLU A 1 89 ? 8.674 -4.090 -4.094 1.00 90.62 89 GLU A N 1
ATOM 723 C CA . GLU A 1 89 ? 9.217 -5.393 -4.465 1.00 90.62 89 GLU A CA 1
ATOM 724 C C . GLU A 1 89 ? 8.490 -6.513 -3.717 1.00 90.62 89 GLU A C 1
ATOM 726 O O . GLU A 1 89 ? 8.032 -6.335 -2.587 1.00 90.62 89 GLU A O 1
ATOM 731 N N . GLU A 1 90 ? 8.388 -7.678 -4.353 1.00 93.31 90 GLU A N 1
ATOM 732 C CA . GLU A 1 90 ? 7.853 -8.888 -3.727 1.00 93.31 90 GLU A CA 1
ATOM 733 C C . GLU A 1 90 ? 8.636 -9.201 -2.446 1.00 93.31 90 GLU A C 1
ATOM 735 O O . GLU A 1 90 ? 9.864 -9.094 -2.411 1.00 93.31 90 GLU A O 1
ATOM 740 N N . TYR A 1 91 ? 7.924 -9.572 -1.381 1.00 94.94 91 TYR A N 1
ATOM 741 C CA . TYR A 1 91 ? 8.486 -9.853 -0.056 1.00 94.94 91 TYR A CA 1
ATOM 742 C C . TYR A 1 91 ? 9.190 -8.673 0.629 1.00 94.94 91 TYR A C 1
ATOM 744 O O . TYR A 1 91 ? 9.833 -8.866 1.666 1.00 94.94 91 TYR A O 1
ATOM 752 N N . ALA A 1 92 ? 9.052 -7.447 0.113 1.00 94.56 92 ALA A N 1
ATOM 753 C CA . ALA A 1 92 ? 9.615 -6.271 0.762 1.00 94.56 92 ALA A CA 1
ATOM 754 C C . ALA A 1 92 ? 9.007 -6.082 2.168 1.00 94.56 92 ALA A C 1
ATOM 756 O O . ALA A 1 92 ? 7.777 -6.076 2.314 1.00 94.56 92 ALA A O 1
ATOM 757 N N . PRO A 1 93 ? 9.833 -5.903 3.216 1.00 97.06 93 PRO A N 1
ATOM 758 C CA . PRO A 1 93 ? 9.346 -5.544 4.537 1.00 97.06 93 PRO A CA 1
ATOM 759 C C . PRO A 1 93 ? 8.981 -4.058 4.565 1.00 97.06 93 PRO A C 1
ATOM 761 O O . PRO A 1 93 ? 9.833 -3.180 4.429 1.00 97.06 93 PRO A O 1
ATOM 764 N N . LEU A 1 94 ? 7.704 -3.767 4.776 1.00 97.31 94 LEU A N 1
ATOM 765 C CA . LEU A 1 94 ? 7.154 -2.419 4.764 1.00 97.31 94 LEU A CA 1
ATOM 766 C C . LEU A 1 94 ? 6.507 -2.063 6.098 1.00 97.31 94 LEU A C 1
ATOM 768 O O . LEU A 1 94 ? 5.975 -2.910 6.819 1.00 97.31 94 LEU A O 1
ATOM 772 N N . ARG A 1 95 ? 6.469 -0.765 6.384 1.00 97.69 95 ARG A N 1
ATOM 773 C CA . ARG A 1 95 ? 5.532 -0.175 7.334 1.00 97.69 95 ARG A CA 1
ATOM 774 C C . ARG A 1 95 ? 4.544 0.695 6.566 1.00 97.69 95 ARG A C 1
ATOM 776 O O . ARG A 1 95 ? 4.912 1.738 6.032 1.00 97.69 95 ARG A O 1
ATOM 783 N N . ILE A 1 96 ? 3.290 0.264 6.522 1.00 97.69 96 ILE A N 1
ATOM 784 C CA . ILE A 1 96 ? 2.210 0.961 5.822 1.00 97.69 96 ILE A CA 1
ATOM 785 C C . ILE A 1 96 ? 1.377 1.705 6.859 1.00 97.69 96 ILE A C 1
ATOM 787 O O . ILE A 1 96 ? 0.862 1.096 7.796 1.00 97.69 96 ILE A O 1
ATOM 791 N N . ALA A 1 97 ? 1.261 3.022 6.710 1.00 97.31 97 ALA A N 1
ATOM 792 C CA . ALA A 1 97 ? 0.363 3.836 7.510 1.00 97.31 97 ALA A CA 1
ATOM 793 C C . ALA A 1 97 ? -0.946 4.084 6.756 1.00 97.31 97 ALA A C 1
ATOM 795 O O . ALA A 1 97 ? -0.909 4.587 5.637 1.00 97.31 97 ALA A O 1
ATOM 796 N N . VAL A 1 98 ? -2.085 3.770 7.371 1.00 96.75 98 VAL A N 1
ATOM 797 C CA . VAL A 1 98 ? -3.433 4.002 6.832 1.00 96.75 98 VAL A CA 1
ATOM 798 C C . VAL A 1 98 ? -4.248 4.723 7.899 1.00 96.75 98 VAL A C 1
ATOM 800 O O . VAL A 1 98 ? -4.318 4.267 9.038 1.00 96.75 98 VAL A O 1
ATOM 803 N N . GLY A 1 99 ? -4.810 5.886 7.570 1.00 91.88 99 GLY A N 1
ATOM 804 C CA . GLY A 1 99 ? -5.642 6.649 8.511 1.00 91.88 99 GLY A CA 1
ATOM 805 C C . GLY A 1 99 ? -4.898 7.080 9.782 1.00 91.88 99 GLY A C 1
ATOM 806 O O . GLY A 1 99 ? -5.500 7.222 10.841 1.00 91.88 99 GLY A O 1
ATOM 807 N N . GLY A 1 100 ? -3.573 7.238 9.697 1.00 87.69 100 GLY A N 1
ATOM 808 C CA . GLY A 1 100 ? -2.702 7.583 10.826 1.00 87.69 100 GLY A CA 1
ATOM 809 C C . GLY A 1 100 ? -2.185 6.393 11.646 1.00 87.69 100 GLY A C 1
ATOM 810 O O . GLY A 1 100 ? -1.195 6.557 12.360 1.00 87.69 100 GLY A O 1
ATOM 811 N N . ALA A 1 101 ? -2.768 5.199 11.511 1.00 94.38 101 ALA A N 1
ATOM 812 C CA . ALA A 1 101 ? -2.278 3.977 12.150 1.00 94.38 101 ALA A CA 1
ATOM 813 C C . ALA A 1 101 ? -1.228 3.280 11.274 1.00 94.38 101 ALA A C 1
ATOM 815 O O . ALA A 1 101 ? -1.368 3.265 10.057 1.00 94.38 101 ALA A O 1
ATOM 816 N N . ALA A 1 102 ? -0.180 2.703 11.874 1.00 95.25 102 ALA A N 1
ATOM 817 C CA . ALA A 1 102 ? 0.921 2.060 11.152 1.00 95.25 102 ALA A CA 1
ATOM 818 C C . ALA A 1 102 ? 0.965 0.544 11.379 1.00 95.25 102 ALA A C 1
ATOM 820 O O . ALA A 1 102 ? 0.871 0.075 12.513 1.00 95.25 102 ALA A O 1
ATOM 821 N N . TYR A 1 103 ? 1.184 -0.202 10.298 1.00 96.56 103 TYR A N 1
ATOM 822 C CA . TYR A 1 103 ? 1.170 -1.660 10.263 1.00 96.56 103 TYR A CA 1
ATOM 823 C C . TYR A 1 103 ? 2.449 -2.175 9.607 1.00 96.56 103 TYR A C 1
ATOM 825 O O . TYR A 1 103 ? 2.845 -1.679 8.553 1.00 96.56 103 TYR A O 1
ATOM 833 N N . ASN A 1 104 ? 3.097 -3.165 10.220 1.00 96.69 104 ASN A N 1
ATOM 834 C CA . ASN A 1 104 ? 4.220 -3.858 9.588 1.00 96.69 104 ASN A CA 1
ATOM 835 C C . ASN A 1 104 ? 3.667 -4.956 8.677 1.00 96.69 104 ASN A C 1
ATOM 837 O O . ASN A 1 104 ? 2.852 -5.767 9.120 1.00 96.69 104 ASN A O 1
ATOM 841 N N . VAL A 1 105 ? 4.112 -4.971 7.426 1.00 96.44 105 VAL A N 1
ATOM 842 C CA . VAL A 1 105 ? 3.609 -5.849 6.369 1.00 96.44 105 VAL A CA 1
ATOM 843 C C . VAL A 1 105 ? 4.790 -6.400 5.586 1.00 96.44 105 VAL A C 1
ATOM 845 O O . VAL A 1 105 ? 5.723 -5.667 5.276 1.00 96.44 105 VAL A O 1
ATOM 848 N N . ILE A 1 106 ? 4.747 -7.687 5.260 1.00 96.31 106 ILE A N 1
ATOM 849 C CA . ILE A 1 106 ? 5.598 -8.253 4.213 1.00 96.31 106 ILE A CA 1
ATOM 850 C C . ILE A 1 106 ? 4.773 -8.221 2.935 1.00 96.31 106 ILE A C 1
ATOM 852 O O . ILE A 1 106 ? 3.672 -8.773 2.919 1.00 96.31 106 ILE A O 1
ATOM 856 N N . TRP A 1 107 ? 5.260 -7.526 1.909 1.00 96.31 107 TRP A N 1
ATOM 857 C CA . TRP A 1 107 ? 4.529 -7.421 0.651 1.00 96.31 107 TRP A CA 1
ATOM 858 C C . TRP A 1 107 ? 4.348 -8.810 0.022 1.00 96.31 107 TRP A C 1
ATOM 860 O O . TRP A 1 107 ? 5.332 -9.550 -0.068 1.00 96.31 107 TRP A O 1
ATOM 870 N N . PRO A 1 108 ? 3.130 -9.197 -0.381 1.00 95.50 108 PRO A N 1
ATOM 871 C CA . PRO A 1 108 ? 2.891 -10.531 -0.913 1.00 95.50 108 PRO A CA 1
ATOM 872 C C . PRO A 1 108 ? 3.407 -10.663 -2.356 1.00 95.50 108 PRO A C 1
ATOM 874 O O . PRO A 1 108 ? 3.640 -9.667 -3.043 1.00 95.50 108 PRO A O 1
ATOM 877 N N . ASP A 1 109 ? 3.587 -11.897 -2.820 1.00 93.56 109 ASP A N 1
ATOM 878 C CA . ASP A 1 109 ? 4.048 -12.208 -4.179 1.00 93.56 109 ASP A CA 1
ATOM 879 C C . ASP A 1 109 ? 2.925 -12.257 -5.225 1.00 93.56 109 ASP A C 1
ATOM 881 O O . ASP A 1 109 ? 3.186 -12.185 -6.423 1.00 93.56 109 ASP A O 1
ATOM 885 N N . ASP A 1 110 ? 1.665 -12.329 -4.793 1.00 92.31 110 ASP A N 1
ATOM 886 C CA . ASP A 1 110 ? 0.495 -12.331 -5.677 1.00 92.31 110 ASP A CA 1
ATOM 887 C C . ASP A 1 110 ? 0.036 -10.918 -6.086 1.00 92.31 110 ASP A C 1
ATOM 889 O O . ASP A 1 110 ? -0.808 -10.763 -6.974 1.00 92.31 110 ASP A O 1
ATOM 893 N N . VAL A 1 111 ? 0.629 -9.873 -5.499 1.00 93.50 111 VAL A N 1
ATOM 894 C CA . VAL A 1 111 ? 0.392 -8.469 -5.854 1.00 93.50 111 VAL A CA 1
ATOM 895 C C . VAL A 1 111 ? 1.499 -7.971 -6.773 1.00 93.50 111 VAL A C 1
ATOM 897 O O . VAL A 1 111 ? 2.495 -7.377 -6.350 1.00 93.50 111 VAL A O 1
ATOM 900 N N . ALA A 1 112 ? 1.290 -8.183 -8.070 1.00 88.62 112 ALA A N 1
ATOM 901 C CA . ALA A 1 112 ? 2.244 -7.782 -9.090 1.00 88.62 112 ALA A CA 1
ATOM 902 C C . ALA A 1 112 ? 2.196 -6.265 -9.381 1.00 88.62 112 ALA A C 1
ATOM 904 O O . ALA A 1 112 ? 1.108 -5.671 -9.472 1.00 88.62 112 ALA A O 1
ATOM 905 N N . PRO A 1 113 ? 3.354 -5.623 -9.638 1.00 88.69 113 PRO A N 1
ATOM 906 C CA . PRO A 1 113 ? 3.379 -4.303 -10.255 1.00 88.69 113 PRO A CA 1
ATOM 907 C C . PRO A 1 113 ? 2.704 -4.368 -11.628 1.00 88.69 113 PRO A C 1
ATOM 909 O O . PRO A 1 113 ? 2.721 -5.405 -12.296 1.00 88.69 113 PRO A O 1
ATOM 912 N N . ARG A 1 114 ? 2.129 -3.252 -12.091 1.00 85.06 114 ARG A N 1
ATOM 913 C CA . ARG A 1 114 ? 1.543 -3.202 -13.432 1.00 85.06 114 ARG A CA 1
ATOM 914 C C . ARG A 1 114 ? 2.610 -3.577 -14.444 1.00 85.06 114 ARG A C 1
ATOM 916 O O . ARG A 1 114 ? 3.625 -2.880 -14.547 1.00 85.06 114 ARG A O 1
ATOM 923 N N . ALA A 1 115 ? 2.342 -4.625 -15.221 1.00 68.31 115 ALA A N 1
ATOM 924 C CA . ALA A 1 115 ? 3.137 -4.951 -16.388 1.00 68.31 115 ALA A CA 1
ATOM 925 C C . ALA A 1 115 ? 3.179 -3.699 -17.266 1.00 68.31 115 ALA A C 1
ATOM 927 O O . ALA A 1 115 ? 2.166 -3.267 -17.826 1.00 68.31 115 ALA A O 1
ATOM 928 N N . ARG A 1 116 ? 4.348 -3.056 -17.336 1.00 58.69 116 ARG A N 1
ATOM 929 C CA . ARG A 1 116 ? 4.563 -1.994 -18.312 1.00 58.69 116 ARG A CA 1
ATOM 930 C C . ARG A 1 116 ? 4.324 -2.659 -19.656 1.00 58.69 116 ARG A C 1
ATOM 932 O O . ARG A 1 116 ? 4.951 -3.682 -19.929 1.00 58.69 116 ARG A O 1
ATOM 939 N N . ALA A 1 117 ? 3.402 -2.125 -20.462 1.00 45.91 117 ALA A N 1
ATOM 940 C CA . ALA A 1 117 ? 3.371 -2.472 -21.875 1.00 45.91 117 ALA A CA 1
ATOM 941 C C . ALA A 1 117 ? 4.822 -2.376 -22.332 1.00 45.91 117 ALA A C 1
ATOM 943 O O . ALA A 1 117 ? 5.425 -1.324 -22.118 1.00 45.91 117 ALA A O 1
ATOM 944 N N . ALA A 1 118 ? 5.401 -3.491 -22.788 1.00 43.16 118 ALA A N 1
ATOM 945 C CA . ALA A 1 118 ? 6.769 -3.501 -23.266 1.00 43.16 118 ALA A CA 1
ATOM 946 C C . ALA A 1 118 ? 6.875 -2.316 -24.221 1.00 43.16 118 ALA A C 1
ATOM 948 O O . ALA A 1 118 ? 6.206 -2.306 -25.258 1.00 43.16 118 ALA A O 1
ATOM 949 N N . GLU A 1 119 ? 7.592 -1.263 -23.818 1.00 43.53 119 GLU A N 1
ATOM 950 C CA . GLU A 1 119 ? 7.848 -0.166 -24.730 1.00 43.53 119 GLU A CA 1
ATOM 951 C C . GLU A 1 119 ? 8.581 -0.835 -25.887 1.00 43.53 119 GLU A C 1
ATOM 953 O O . GLU A 1 119 ? 9.606 -1.490 -25.693 1.00 43.53 119 GLU A O 1
ATOM 958 N N . LEU A 1 120 ? 7.944 -0.811 -27.055 1.00 41.09 120 LEU A N 1
ATOM 959 C CA . LEU A 1 120 ? 8.414 -1.401 -28.295 1.00 41.09 120 LEU A CA 1
ATOM 960 C C . LEU A 1 120 ? 9.839 -0.881 -28.554 1.00 41.09 120 LEU A C 1
ATOM 962 O O . LEU A 1 120 ? 10.004 0.206 -29.098 1.00 41.09 120 LEU A O 1
ATOM 966 N N . GLY A 1 121 ? 10.864 -1.596 -28.084 1.00 42.06 121 GLY A N 1
ATOM 967 C CA . GLY A 1 121 ? 12.201 -1.004 -28.012 1.00 42.06 121 GLY A CA 1
ATOM 968 C C . GLY A 1 121 ? 13.349 -1.880 -27.513 1.00 42.06 121 GLY A C 1
ATOM 969 O O . GLY A 1 121 ? 14.483 -1.569 -27.860 1.00 42.06 121 GLY A O 1
ATOM 970 N N . ASP A 1 122 ? 13.112 -2.980 -26.786 1.00 46.25 122 ASP A N 1
ATOM 971 C CA . ASP A 1 122 ? 14.220 -3.797 -26.246 1.00 46.25 122 ASP A CA 1
ATOM 972 C C . ASP A 1 122 ? 14.168 -5.285 -26.626 1.00 46.25 122 ASP A C 1
ATOM 974 O O . ASP A 1 122 ? 14.404 -6.188 -25.828 1.00 46.25 122 ASP A O 1
ATOM 978 N N . ILE A 1 123 ? 13.905 -5.555 -27.906 1.00 52.59 123 ILE A N 1
ATOM 979 C CA . ILE A 1 123 ? 14.424 -6.774 -28.533 1.00 52.59 123 ILE A CA 1
ATOM 980 C C . ILE A 1 123 ? 15.607 -6.342 -29.392 1.00 52.59 123 ILE A C 1
ATOM 982 O O . ILE A 1 123 ? 15.438 -5.948 -30.544 1.00 52.59 123 ILE A O 1
ATOM 986 N N . ARG A 1 124 ? 16.823 -6.403 -28.841 1.00 50.50 124 ARG A N 1
ATOM 987 C CA . ARG A 1 124 ? 18.042 -6.366 -29.656 1.00 50.50 124 ARG A CA 1
ATOM 988 C C . ARG A 1 124 ? 18.328 -7.780 -30.163 1.00 50.50 124 ARG A C 1
ATOM 990 O O . ARG A 1 124 ? 18.800 -8.607 -29.382 1.00 50.50 124 ARG A O 1
ATOM 997 N N . PRO A 1 125 ? 18.095 -8.102 -31.447 1.00 45.06 125 PRO A N 1
ATOM 998 C CA . PRO A 1 125 ? 18.663 -9.312 -32.013 1.00 45.06 125 PRO A CA 1
ATOM 999 C C . PRO A 1 125 ? 20.188 -9.170 -32.005 1.00 45.06 125 PRO A C 1
ATOM 1001 O O . PRO A 1 125 ? 20.765 -8.372 -32.743 1.00 45.06 125 PRO A O 1
ATOM 1004 N N . VAL A 1 126 ? 20.862 -9.955 -31.167 1.00 52.09 126 VAL A N 1
ATOM 1005 C CA . VAL A 1 126 ? 22.295 -10.206 -31.321 1.00 52.09 126 VAL A CA 1
ATOM 1006 C C . VAL A 1 126 ? 22.487 -10.986 -32.618 1.00 52.09 126 VAL A C 1
ATOM 1008 O O . VAL A 1 126 ? 22.222 -12.186 -32.690 1.00 52.09 126 VAL A O 1
ATOM 1011 N N . ALA A 1 127 ? 22.918 -10.296 -33.674 1.00 50.62 127 ALA A N 1
ATOM 1012 C CA . ALA A 1 127 ? 23.351 -10.949 -34.897 1.00 50.62 127 ALA A CA 1
ATOM 1013 C C . ALA A 1 127 ? 24.570 -11.823 -34.568 1.00 50.62 127 ALA A C 1
ATOM 1015 O O . ALA A 1 127 ? 25.673 -11.325 -34.343 1.00 50.62 127 ALA A O 1
ATOM 1016 N N . ARG A 1 128 ? 24.372 -13.143 -34.512 1.00 51.34 128 ARG A N 1
ATOM 1017 C CA . ARG A 1 128 ? 25.473 -14.105 -34.431 1.00 51.34 128 AR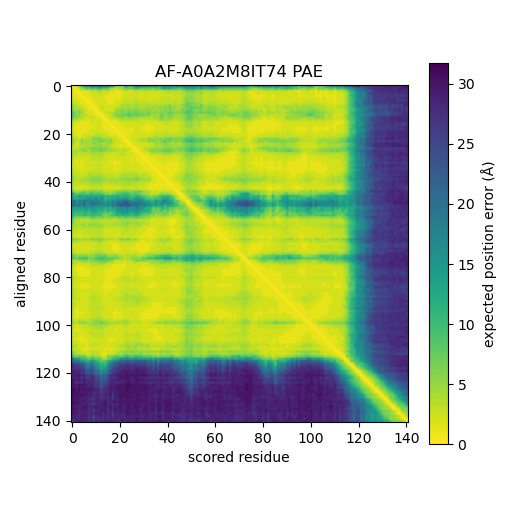G A CA 1
ATOM 1018 C C . ARG A 1 128 ? 26.257 -14.004 -35.752 1.00 51.34 128 ARG A C 1
ATOM 1020 O O . ARG A 1 128 ? 25.634 -14.170 -36.804 1.00 51.34 128 ARG A O 1
ATOM 1027 N N . PRO A 1 129 ? 27.576 -13.728 -35.751 1.00 48.75 129 PRO A N 1
ATOM 1028 C CA . PRO A 1 129 ? 28.344 -13.680 -36.988 1.00 48.75 129 PRO A CA 1
ATOM 1029 C C . PRO A 1 129 ? 28.244 -15.030 -37.699 1.00 48.75 129 PRO A C 1
ATOM 1031 O O . PRO A 1 129 ? 28.481 -16.082 -37.101 1.00 48.75 129 PRO A O 1
ATOM 1034 N N . ARG A 1 130 ? 27.856 -15.005 -38.975 1.00 51.53 130 ARG A N 1
ATOM 1035 C CA . ARG A 1 130 ? 27.827 -16.194 -39.828 1.00 51.53 130 ARG A CA 1
ATOM 1036 C C . ARG A 1 130 ? 29.276 -16.661 -40.024 1.00 51.53 130 ARG A C 1
ATOM 1038 O O . ARG A 1 130 ? 30.100 -15.830 -40.403 1.00 51.53 130 ARG A O 1
ATOM 1045 N N . PRO A 1 131 ? 29.614 -17.942 -39.796 1.00 51.78 131 PRO A N 1
ATOM 1046 C CA . PRO A 1 131 ? 30.933 -18.447 -40.149 1.00 51.78 131 PRO A CA 1
ATOM 1047 C C . PRO A 1 131 ? 31.147 -18.253 -41.653 1.00 51.78 131 PRO A C 1
ATOM 1049 O O . PRO A 1 131 ? 30.343 -18.725 -42.461 1.00 51.78 131 PRO A O 1
ATOM 1052 N N . VAL A 1 132 ? 32.202 -17.529 -42.027 1.00 60.25 132 VAL A N 1
ATOM 1053 C CA . VAL A 1 132 ? 32.654 -17.448 -43.417 1.00 60.25 132 VAL A CA 1
ATOM 1054 C C . VAL A 1 132 ? 33.179 -18.831 -43.786 1.00 60.25 132 VAL A C 1
ATOM 1056 O O . VAL A 1 132 ? 34.191 -19.281 -43.254 1.00 60.25 132 VAL A O 1
ATOM 1059 N N . VAL A 1 133 ? 32.469 -19.524 -44.674 1.00 60.06 133 VAL A N 1
ATOM 1060 C CA . VAL A 1 133 ? 32.998 -20.721 -45.329 1.00 60.06 133 VAL A CA 1
ATOM 1061 C C . VAL A 1 133 ? 34.135 -20.256 -46.234 1.00 60.06 133 VAL A C 1
ATOM 1063 O O . VAL A 1 133 ? 33.910 -19.487 -47.166 1.00 60.06 133 VAL A O 1
ATOM 1066 N N . ALA A 1 134 ? 35.359 -20.680 -45.927 1.00 58.44 134 ALA A N 1
ATOM 1067 C CA . ALA A 1 134 ? 36.516 -20.426 -46.770 1.00 58.44 134 ALA A CA 1
ATOM 1068 C C . ALA A 1 134 ? 36.336 -21.139 -48.119 1.00 58.44 134 ALA A C 1
ATOM 1070 O O . ALA A 1 134 ? 36.178 -22.359 -48.173 1.00 58.44 134 ALA A O 1
ATOM 1071 N N . THR A 1 135 ? 36.352 -20.378 -49.210 1.00 63.09 135 THR A N 1
ATOM 1072 C CA . THR A 1 135 ? 36.369 -20.914 -50.574 1.00 63.09 135 THR A CA 1
ATOM 1073 C C . THR A 1 135 ? 37.722 -21.593 -50.831 1.00 63.09 135 THR A C 1
ATOM 1075 O O . THR A 1 135 ? 38.751 -20.947 -50.618 1.00 63.09 135 THR A O 1
ATOM 1078 N N . PRO A 1 136 ? 37.783 -22.860 -51.283 1.00 59.53 136 PRO A N 1
ATOM 1079 C CA . PRO A 1 136 ? 39.055 -23.476 -51.651 1.00 59.53 136 PRO A CA 1
ATOM 1080 C C . PRO A 1 136 ? 39.628 -22.837 -52.927 1.00 59.53 136 PRO A C 1
ATOM 1082 O O . PRO A 1 136 ? 38.893 -22.500 -53.857 1.00 59.53 136 PRO A O 1
ATOM 1085 N N . ALA A 1 137 ? 40.950 -22.654 -52.949 1.00 65.75 137 ALA A N 1
ATOM 1086 C CA . ALA A 1 137 ? 41.691 -22.038 -54.049 1.00 65.75 137 ALA A CA 1
ATOM 1087 C C . ALA A 1 137 ? 41.630 -22.889 -55.339 1.00 65.75 137 ALA A C 1
ATOM 1089 O O . ALA A 1 137 ?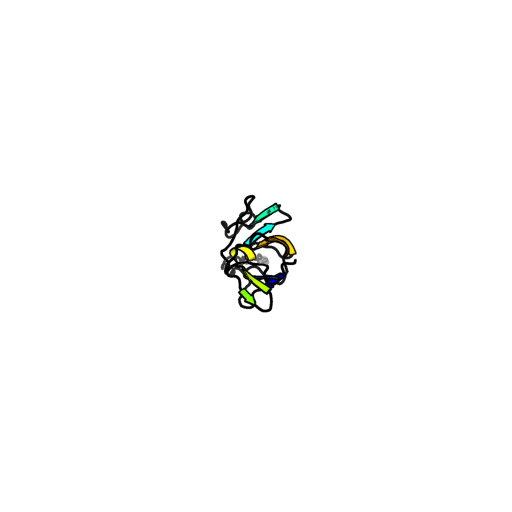 41.607 -24.120 -55.250 1.00 65.75 137 ALA A O 1
ATOM 1090 N N . PRO A 1 138 ? 41.637 -22.277 -56.539 1.00 60.50 138 PRO A N 1
ATOM 1091 C CA . PRO A 1 138 ? 41.676 -23.028 -57.790 1.00 60.50 138 PRO A CA 1
ATOM 1092 C C . PRO A 1 138 ? 43.043 -23.699 -57.996 1.00 60.50 138 PRO A C 1
ATOM 1094 O O . PRO A 1 138 ? 44.089 -23.107 -57.727 1.00 60.50 138 PRO A O 1
ATOM 1097 N N . ALA A 1 139 ? 43.018 -24.940 -58.486 1.00 61.44 139 ALA A N 1
ATOM 1098 C CA . ALA A 1 139 ? 44.209 -25.735 -58.773 1.00 61.44 139 ALA A CA 1
ATOM 1099 C C . ALA A 1 139 ? 45.060 -25.118 -59.906 1.00 61.44 139 ALA A C 1
ATOM 1101 O O . ALA A 1 139 ? 44.494 -24.575 -60.863 1.00 61.44 139 ALA A O 1
ATOM 1102 N N . PRO A 1 140 ? 46.402 -25.208 -59.832 1.00 65.19 140 PRO A N 1
ATOM 1103 C CA . PRO A 1 140 ? 47.275 -24.792 -60.924 1.00 65.19 140 PRO A CA 1
ATOM 1104 C C . PRO A 1 140 ? 47.127 -25.734 -62.130 1.00 65.19 140 PRO A C 1
ATOM 1106 O O . PRO A 1 140 ? 46.899 -26.933 -61.964 1.00 65.19 140 PRO A O 1
ATOM 1109 N N . ARG A 1 141 ? 47.221 -25.153 -63.332 1.00 55.66 141 ARG A N 1
ATOM 1110 C CA . ARG A 1 141 ? 47.215 -25.858 -64.623 1.00 55.66 141 ARG A CA 1
ATOM 1111 C C . ARG A 1 141 ? 48.507 -26.624 -64.865 1.00 55.66 141 ARG A C 1
ATOM 1113 O O . ARG A 1 141 ? 49.560 -26.120 -64.418 1.00 55.66 141 ARG A O 1
#

pLDDT: mean 84.5, std 16.92, range [41.09, 98.06]

Mean predicted aligned error: 10.44 Å

Foldseek 3Di:
DAWDKAFDPVQQLFFKIKIKAAAPPADDFWKKKWKAQPVVRWTAAQDDDPPDLVVRTHNDIDIDDRFTWDDDDRITMTMDGLSPLQNDDQQGFMWMAIRNDTHTDGHHPSRHRRDDPPPPDPPDPPPDDDPPDDDDDDDDD

Nearest PDB structures (foldseek):
  2erj-assembly2_F  TM=4.928E-01  e=4.165E-01  Homo sapiens
  6go1-assembly2_B  TM=4.513E-01  e=6.944E-01  Bacillus anthracis
  8grr-assembly1_H  TM=2.821E-01  e=3.607E+00  Bos taurus

Secondary structure (DSSP, 8-state):
---EEEE-TT-TTS--EEEEEETTSS-SSEEEEEEEETTTTEEE-S---SS-SGGGEESS---EEEEEEEEETTEEEEEE-HHHHTTPPTT-EEEEEETTEEEEEEPPSSSPPP-----TT------PPPP--PPPPPPP-

Sequence (141 aa):
MTLVVHPDPQEPAGGFAFLELPDGSLQGDTTTVAVFDAYGERWLRQAVARNDRDLNWQTERFEFGPYRIYRHEGADWVRIGPEIVNWIEEYAPLRIAVGGAAYNVIWPDDVAPRARAAELGDIRPVARPRPVVATPAPAPR

Radius of gyration: 24.05 Å; Cα contacts (8 Å, |Δi|>4): 265; chains: 1; bounding box: 65×39×79 Å